Protein AF-A0A5E4GL09-F1 (afdb_monomer_lite)

Structure (mmCIF, N/CA/C/O backbone):
data_AF-A0A5E4GL09-F1
#
_entry.id   AF-A0A5E4GL09-F1
#
loop_
_atom_site.group_PDB
_atom_site.id
_atom_site.type_symbol
_atom_site.label_atom_id
_atom_site.label_alt_id
_atom_site.label_comp_id
_atom_site.label_asym_id
_atom_site.label_entity_id
_atom_site.label_seq_id
_atom_site.pdbx_PDB_ins_code
_atom_site.Cartn_x
_atom_site.Cartn_y
_atom_site.Cartn_z
_atom_site.occupancy
_atom_site.B_iso_or_equiv
_atom_site.auth_seq_id
_atom_site.auth_comp_id
_atom_site.auth_asym_id
_atom_site.auth_atom_id
_atom_site.pdbx_PDB_model_num
ATOM 1 N N . PHE A 1 1 ? 6.642 12.916 -4.177 1.00 55.62 1 PHE A N 1
ATOM 2 C CA . PHE A 1 1 ? 6.983 14.268 -4.667 1.00 55.62 1 PHE A CA 1
ATOM 3 C C . PHE A 1 1 ? 7.868 14.143 -5.897 1.00 55.62 1 PHE A C 1
ATOM 5 O O . PHE A 1 1 ? 8.705 13.250 -5.917 1.00 55.62 1 PHE A O 1
ATOM 12 N N . ILE A 1 2 ? 7.662 14.993 -6.906 1.00 79.38 2 ILE A N 1
ATOM 13 C CA . ILE A 1 2 ? 8.511 15.079 -8.106 1.00 79.38 2 ILE A CA 1
ATOM 14 C C . ILE A 1 2 ? 9.534 16.189 -7.857 1.00 79.38 2 ILE A C 1
ATOM 16 O O . ILE A 1 2 ? 9.158 17.260 -7.384 1.00 79.38 2 ILE A O 1
ATOM 20 N N . ARG A 1 3 ? 10.810 15.928 -8.143 1.00 87.50 3 ARG A N 1
ATOM 21 C CA . ARG A 1 3 ? 11.902 16.899 -8.000 1.00 87.50 3 ARG A CA 1
ATOM 22 C C . ARG A 1 3 ? 12.808 16.856 -9.233 1.00 87.50 3 ARG A C 1
ATOM 24 O O . ARG A 1 3 ? 12.928 15.781 -9.824 1.00 87.50 3 ARG A O 1
ATOM 31 N N . PRO A 1 4 ? 13.441 17.975 -9.620 1.00 85.25 4 PRO A N 1
ATOM 32 C CA . PRO A 1 4 ? 14.440 17.966 -10.681 1.00 85.25 4 PRO A CA 1
ATOM 33 C C . PRO A 1 4 ? 15.629 17.086 -10.274 1.00 85.25 4 PRO A C 1
ATOM 35 O O . PRO A 1 4 ? 16.107 17.163 -9.141 1.00 85.25 4 PRO A O 1
ATOM 38 N N . ALA A 1 5 ? 16.085 16.241 -11.196 1.00 83.00 5 ALA A N 1
ATOM 39 C CA . ALA A 1 5 ? 17.311 15.465 -11.064 1.00 83.00 5 ALA A 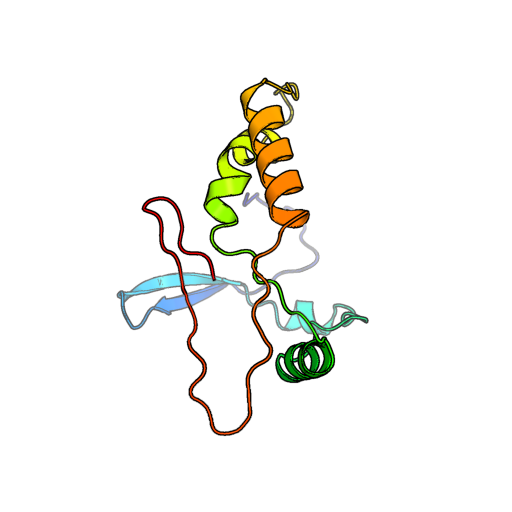CA 1
ATOM 40 C C . ALA A 1 5 ? 18.361 16.062 -12.007 1.00 83.00 5 ALA A C 1
ATOM 42 O O . ALA A 1 5 ? 18.070 16.308 -13.176 1.00 83.00 5 ALA A O 1
ATOM 43 N N . ILE A 1 6 ? 19.561 16.316 -11.491 1.00 83.00 6 ILE A N 1
ATOM 44 C CA . ILE A 1 6 ? 20.705 16.805 -12.265 1.00 83.00 6 ILE A CA 1
ATOM 45 C C . ILE A 1 6 ? 21.692 15.636 -12.322 1.00 83.00 6 ILE A C 1
ATOM 47 O O . ILE A 1 6 ? 22.006 15.085 -11.271 1.00 83.00 6 ILE A O 1
ATOM 51 N N . TYR A 1 7 ? 22.131 15.247 -13.524 1.00 81.00 7 TYR A N 1
ATOM 52 C CA . TYR A 1 7 ? 22.978 14.066 -13.778 1.00 81.00 7 TYR A CA 1
ATOM 53 C C . TYR A 1 7 ? 22.301 12.718 -13.460 1.00 81.00 7 TYR A C 1
ATOM 55 O O . TYR A 1 7 ? 22.747 11.970 -12.598 1.00 81.00 7 TYR A O 1
ATOM 63 N N . ALA A 1 8 ? 21.193 12.405 -14.138 1.00 81.00 8 ALA A N 1
ATOM 64 C CA . ALA A 1 8 ? 20.547 11.100 -13.993 1.00 81.00 8 ALA A CA 1
ATOM 65 C C . ALA A 1 8 ? 21.242 10.040 -14.865 1.00 81.00 8 ALA A C 1
ATOM 67 O O . ALA A 1 8 ? 21.247 10.163 -16.088 1.00 81.00 8 ALA A O 1
ATOM 68 N N . ASP A 1 9 ? 21.754 8.977 -14.242 1.00 83.88 9 ASP A N 1
ATOM 69 C CA . ASP A 1 9 ? 22.345 7.826 -14.947 1.00 83.88 9 ASP A CA 1
ATOM 70 C C . ASP A 1 9 ? 21.295 6.968 -15.673 1.00 83.88 9 ASP A C 1
ATOM 72 O O . ASP A 1 9 ? 21.614 6.199 -16.577 1.00 83.88 9 ASP A O 1
ATOM 76 N N . TRP A 1 10 ? 20.027 7.104 -15.278 1.00 85.06 10 TRP A N 1
ATOM 77 C CA . TRP A 1 10 ? 18.896 6.365 -15.827 1.00 85.06 10 TRP A CA 1
ATOM 78 C C . TRP A 1 10 ? 17.742 7.301 -16.173 1.00 85.06 10 TRP A C 1
ATOM 80 O O . TRP A 1 10 ? 17.360 8.169 -15.385 1.00 85.06 10 TRP A O 1
ATOM 90 N N . LEU A 1 11 ? 17.149 7.078 -17.346 1.00 88.31 11 LEU A N 1
ATOM 91 C CA . LEU A 1 11 ? 15.980 7.800 -17.840 1.00 88.31 11 LEU A CA 1
ATOM 92 C C . LEU A 1 11 ? 14.900 6.803 -18.263 1.00 88.31 11 LEU A C 1
ATOM 94 O O . LEU A 1 11 ? 15.189 5.766 -18.858 1.00 88.31 11 LEU A O 1
ATOM 98 N N . ALA A 1 12 ? 13.649 7.138 -17.965 1.00 88.75 12 ALA A N 1
ATOM 99 C CA . ALA A 1 12 ? 12.480 6.373 -18.373 1.00 88.75 12 ALA A CA 1
ATOM 100 C C . ALA A 1 12 ? 11.562 7.254 -19.222 1.00 88.75 12 ALA A C 1
ATOM 102 O O . ALA A 1 12 ? 11.404 8.449 -18.953 1.00 88.75 12 ALA A O 1
ATOM 103 N N . ASN A 1 13 ? 10.946 6.663 -20.245 1.00 91.50 13 ASN A N 1
ATOM 104 C CA . ASN A 1 13 ? 10.070 7.403 -21.144 1.00 91.50 13 ASN A CA 1
ATOM 105 C C . ASN A 1 13 ? 8.766 7.786 -20.443 1.00 91.50 13 ASN A C 1
ATOM 107 O O . ASN A 1 13 ? 8.172 6.991 -19.712 1.00 91.50 13 ASN A O 1
ATOM 111 N N . ILE A 1 14 ? 8.290 8.999 -20.716 1.00 91.88 14 ILE A N 1
ATOM 112 C CA . ILE A 1 14 ? 6.976 9.458 -20.276 1.00 91.88 14 ILE A CA 1
ATOM 113 C C . ILE A 1 14 ? 5.955 9.099 -21.358 1.00 91.88 14 ILE A C 1
ATOM 115 O O . ILE A 1 14 ? 6.076 9.518 -22.506 1.00 91.88 14 ILE A O 1
ATOM 119 N N . VAL A 1 15 ? 4.933 8.337 -20.979 1.00 93.94 15 VAL A N 1
ATOM 120 C CA . VAL A 1 15 ? 3.886 7.831 -21.868 1.00 93.94 15 VAL A CA 1
ATOM 121 C C . VAL A 1 15 ? 2.540 8.444 -21.473 1.00 93.94 15 VAL A C 1
ATOM 123 O O . VAL A 1 15 ? 1.999 8.117 -20.412 1.00 93.94 15 VAL A O 1
ATOM 126 N N . PRO A 1 16 ? 1.958 9.328 -22.298 1.00 92.19 16 PRO A N 1
ATOM 127 C CA . PRO A 1 16 ? 0.605 9.813 -22.078 1.00 92.19 16 PRO A CA 1
ATOM 128 C C . PRO A 1 16 ? -0.409 8.716 -22.432 1.00 92.19 16 PRO A C 1
ATOM 130 O O . PRO A 1 16 ? -0.467 8.229 -23.558 1.00 92.19 16 PRO A O 1
ATOM 133 N N . VAL A 1 17 ? -1.240 8.337 -21.464 1.00 94.44 17 VAL A N 1
ATOM 134 C CA . VAL A 1 17 ? -2.278 7.312 -21.607 1.00 94.44 17 VAL A CA 1
ATOM 135 C C . VAL A 1 17 ? -3.655 7.959 -21.524 1.00 94.44 17 VAL A C 1
ATOM 137 O O . VAL A 1 17 ? -4.046 8.511 -20.495 1.00 94.44 17 VAL A O 1
ATOM 140 N N . LEU A 1 18 ? -4.426 7.857 -22.602 1.00 94.12 18 LEU A N 1
ATOM 141 C CA . LEU A 1 18 ? -5.800 8.351 -22.653 1.00 94.12 18 LEU A CA 1
ATOM 142 C C . LEU A 1 18 ? -6.752 7.391 -21.935 1.00 94.12 18 LEU A C 1
ATOM 144 O O . LEU A 1 18 ? -6.897 6.222 -22.304 1.00 94.12 18 LEU A O 1
ATOM 148 N N . LYS A 1 19 ? -7.475 7.894 -20.932 1.00 90.69 19 LYS A N 1
ATOM 149 C CA . LYS A 1 19 ? -8.595 7.156 -20.352 1.00 90.69 19 LYS A CA 1
ATOM 150 C C . LYS A 1 19 ? -9.775 7.160 -21.310 1.00 90.69 19 LYS A C 1
ATOM 152 O O . LYS A 1 19 ? -10.496 8.149 -21.403 1.00 90.69 19 LYS A O 1
ATOM 157 N N . ARG A 1 20 ? -10.062 6.003 -21.906 1.00 87.62 20 ARG A N 1
ATOM 158 C CA . ARG A 1 20 ? -11.207 5.819 -22.817 1.00 87.62 20 ARG A CA 1
ATOM 159 C C . ARG A 1 20 ? -12.549 6.292 -22.241 1.00 87.62 20 ARG A C 1
ATOM 161 O O . ARG A 1 20 ? -13.353 6.839 -22.976 1.00 87.62 20 ARG A O 1
ATOM 168 N N . LYS A 1 21 ? -12.787 6.101 -20.936 1.00 86.75 21 LYS A N 1
ATOM 169 C CA . LYS A 1 21 ? -14.072 6.442 -20.294 1.00 86.75 21 LYS A CA 1
ATOM 170 C C . LYS A 1 21 ? -14.243 7.927 -19.967 1.00 86.75 21 LYS A C 1
ATOM 172 O O . LYS A 1 21 ? -15.367 8.401 -19.940 1.00 86.75 21 LYS A O 1
ATOM 177 N N . THR A 1 22 ? -13.160 8.639 -19.654 1.00 89.38 22 THR A N 1
ATOM 178 C CA . THR A 1 22 ? -13.240 10.016 -19.130 1.00 89.38 22 THR A CA 1
ATOM 179 C C . THR A 1 22 ? -12.553 11.042 -20.026 1.00 89.38 22 THR A C 1
ATOM 181 O O . THR A 1 22 ? -12.513 12.209 -19.664 1.00 89.38 22 THR A O 1
ATOM 184 N N . GLY A 1 23 ? -11.908 10.624 -21.120 1.00 89.25 23 GLY A N 1
ATOM 185 C CA . GLY A 1 23 ? -11.110 11.485 -22.006 1.00 89.25 23 GLY A CA 1
ATOM 186 C C . GLY A 1 23 ? -9.817 12.038 -21.388 1.00 89.25 23 GLY A C 1
ATOM 187 O O . GLY A 1 23 ? -8.946 12.516 -22.105 1.00 89.25 23 GLY A O 1
ATOM 188 N N . ALA A 1 24 ? -9.658 11.949 -20.067 1.00 91.06 24 ALA A N 1
ATOM 189 C CA . ALA A 1 24 ? -8.508 12.479 -19.346 1.00 91.06 24 ALA A CA 1
ATOM 190 C C . ALA A 1 24 ? -7.203 11.742 -19.693 1.00 91.06 24 ALA A C 1
ATOM 192 O O . ALA A 1 24 ? -7.162 10.507 -19.735 1.00 91.06 24 ALA A O 1
ATOM 193 N N . VAL A 1 25 ? -6.120 12.504 -19.851 1.00 93.31 25 VAL A N 1
ATOM 194 C CA . VAL A 1 25 ? -4.761 11.973 -20.008 1.00 93.31 25 VAL A CA 1
ATOM 195 C C . VAL A 1 25 ? -4.184 11.642 -18.633 1.00 93.31 25 VAL A C 1
ATOM 197 O O . VAL A 1 25 ? -4.175 12.473 -17.727 1.00 93.31 25 VAL A O 1
ATOM 200 N N . ARG A 1 26 ? -3.689 10.415 -18.471 1.00 92.19 26 ARG A N 1
ATOM 201 C CA . ARG A 1 26 ? -2.814 10.017 -17.367 1.00 92.19 26 ARG A CA 1
ATOM 202 C C . ARG A 1 26 ? -1.387 9.969 -17.875 1.00 92.19 26 ARG A C 1
ATOM 204 O O . ARG A 1 26 ? -1.116 9.329 -18.882 1.00 92.19 26 ARG A O 1
ATOM 211 N N . ILE A 1 27 ? -0.482 10.614 -17.159 1.00 91.81 27 ILE A N 1
ATOM 212 C CA . ILE A 1 27 ? 0.944 10.488 -17.429 1.00 91.81 27 ILE A CA 1
ATOM 213 C C . ILE A 1 27 ? 1.439 9.208 -16.755 1.00 91.81 27 ILE A C 1
ATOM 215 O O . ILE A 1 27 ? 1.316 9.0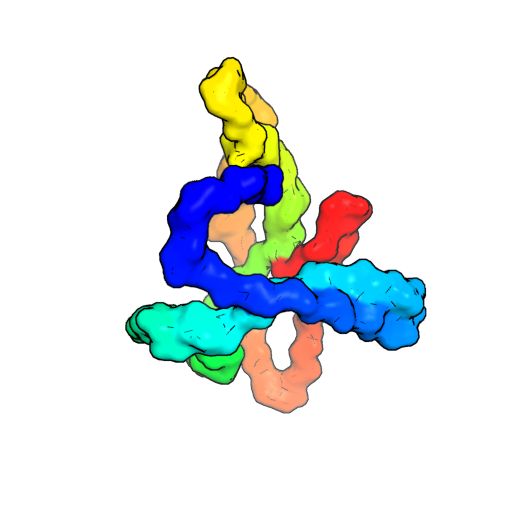59 -15.540 1.00 91.81 27 ILE A O 1
ATOM 219 N N . CYS A 1 28 ? 1.954 8.278 -17.550 1.00 91.00 28 CYS A N 1
ATOM 220 C CA . CYS A 1 28 ? 2.575 7.043 -17.090 1.00 91.00 28 CYS A CA 1
ATOM 221 C C . CYS A 1 28 ? 4.075 7.089 -17.387 1.00 91.00 28 CYS A C 1
ATOM 223 O O . CYS A 1 28 ? 4.503 7.751 -18.327 1.00 91.00 28 CYS A O 1
ATOM 225 N N . VAL A 1 29 ? 4.874 6.392 -16.588 1.00 91.50 29 VAL A N 1
ATOM 226 C CA . VAL A 1 29 ? 6.312 6.235 -16.830 1.00 91.50 29 VAL A CA 1
ATOM 227 C C . VAL A 1 29 ? 6.555 4.803 -17.293 1.00 91.50 29 VAL A C 1
ATOM 229 O O . VAL A 1 29 ? 6.015 3.863 -16.710 1.00 91.50 29 VAL A O 1
ATOM 232 N N . ASP A 1 30 ? 7.318 4.642 -18.368 1.00 91.81 30 ASP A N 1
ATOM 233 C CA . ASP A 1 30 ? 7.654 3.343 -18.940 1.00 91.81 30 ASP A CA 1
ATOM 234 C C . ASP A 1 30 ? 8.862 2.732 -18.228 1.00 91.81 30 ASP A C 1
ATOM 236 O O . ASP A 1 30 ? 10.013 3.074 -18.502 1.00 91.81 30 ASP A O 1
ATOM 240 N N . TYR A 1 31 ? 8.581 1.814 -17.307 1.00 89.75 31 TYR A N 1
ATOM 241 C CA . TYR A 1 31 ? 9.592 1.128 -16.509 1.00 89.75 31 TYR A CA 1
ATOM 242 C C . TYR A 1 31 ? 10.078 -0.191 -17.120 1.00 89.75 31 TYR A C 1
ATOM 244 O O . TYR A 1 31 ? 10.736 -0.945 -16.419 1.00 89.75 31 TYR A O 1
ATOM 252 N N . ARG A 1 32 ? 9.795 -0.512 -18.392 1.00 90.31 32 ARG A N 1
ATOM 253 C CA . ARG A 1 32 ? 10.187 -1.815 -18.978 1.00 90.31 32 ARG A CA 1
ATOM 254 C C . ARG A 1 32 ? 11.681 -2.116 -18.827 1.00 90.31 32 ARG A C 1
ATOM 256 O O . ARG A 1 32 ? 12.027 -3.127 -18.226 1.00 90.31 32 ARG A O 1
ATOM 263 N N . ASN A 1 33 ? 12.542 -1.187 -19.244 1.00 90.19 33 ASN A N 1
ATOM 264 C CA . ASN A 1 33 ? 13.996 -1.340 -19.114 1.00 90.19 33 ASN A CA 1
ATOM 265 C C . ASN A 1 33 ? 14.442 -1.432 -17.643 1.00 90.19 33 ASN A C 1
ATOM 267 O O . ASN A 1 33 ? 15.362 -2.175 -17.317 1.00 90.19 33 ASN A O 1
ATOM 271 N N . LEU A 1 34 ? 13.777 -0.696 -16.741 1.00 87.12 34 LEU A N 1
ATOM 272 C CA . LEU A 1 34 ? 14.070 -0.747 -15.306 1.00 87.12 34 LEU A CA 1
ATOM 273 C C . LEU A 1 34 ? 13.676 -2.101 -14.704 1.00 87.12 34 LEU A C 1
ATOM 275 O O . LEU A 1 34 ? 14.420 -2.663 -13.907 1.00 87.12 34 LEU A O 1
ATOM 279 N N . ASN A 1 35 ? 12.518 -2.627 -15.091 1.00 87.44 35 ASN A N 1
ATOM 280 C CA . ASN A 1 35 ? 11.998 -3.901 -14.614 1.00 87.44 35 ASN A CA 1
ATOM 281 C C . ASN A 1 35 ? 12.852 -5.077 -15.105 1.00 87.44 35 ASN A C 1
ATOM 283 O O . ASN A 1 35 ? 12.983 -6.058 -14.385 1.00 87.44 35 ASN A O 1
ATOM 287 N N . GLU A 1 36 ? 13.442 -4.981 -16.301 1.00 88.06 36 GLU A N 1
ATOM 288 C CA . GLU A 1 36 ? 14.395 -5.972 -16.825 1.00 88.06 36 GLU A CA 1
ATOM 289 C C . GLU A 1 36 ? 15.738 -5.949 -16.085 1.00 88.06 36 GLU A C 1
ATOM 291 O O . GLU A 1 36 ? 16.318 -7.004 -15.838 1.00 88.06 36 GLU A O 1
ATOM 296 N N . ALA A 1 37 ? 16.223 -4.761 -15.712 1.00 88.62 37 ALA A N 1
ATOM 297 C CA . ALA A 1 37 ? 17.471 -4.596 -14.966 1.00 88.62 37 ALA A CA 1
ATOM 298 C C . ALA A 1 37 ? 17.329 -4.893 -13.461 1.00 88.62 37 ALA A C 1
ATOM 300 O O . ALA A 1 37 ? 18.329 -5.103 -12.773 1.00 88.62 37 ALA A O 1
ATOM 301 N N . SER A 1 38 ? 16.101 -4.885 -12.938 1.00 87.12 38 SER A N 1
ATOM 302 C CA . SER A 1 38 ? 15.825 -5.123 -11.522 1.00 87.12 38 SER A CA 1
ATOM 303 C C . SER A 1 38 ? 15.761 -6.625 -11.222 1.00 87.12 38 SER A C 1
ATOM 305 O O . SER A 1 38 ? 15.156 -7.377 -11.992 1.00 87.12 38 SER A O 1
ATOM 307 N N . PRO A 1 39 ? 16.335 -7.094 -10.099 1.00 85.94 39 PRO A N 1
ATOM 308 C CA . PRO A 1 39 ? 16.173 -8.480 -9.681 1.00 85.94 39 PRO A CA 1
ATOM 309 C C . PRO A 1 39 ? 14.688 -8.781 -9.447 1.00 85.94 39 PRO A C 1
ATOM 311 O O . PRO A 1 39 ? 13.952 -7.959 -8.897 1.00 85.94 39 PRO A O 1
ATOM 314 N N . LYS A 1 40 ? 14.242 -9.963 -9.882 1.00 80.62 40 LYS A N 1
ATOM 315 C CA . LYS A 1 40 ? 12.871 -10.414 -9.628 1.00 80.62 40 LYS A CA 1
ATOM 316 C C . LYS A 1 40 ? 12.701 -10.711 -8.142 1.00 80.62 40 LYS A C 1
ATOM 318 O O . LYS A 1 40 ? 13.615 -11.237 -7.515 1.00 80.62 40 LYS A O 1
ATOM 323 N N . ASP A 1 41 ? 11.525 -10.385 -7.617 1.00 78.50 41 ASP A N 1
ATOM 324 C CA . ASP A 1 41 ? 11.164 -10.702 -6.239 1.00 78.50 41 ASP A CA 1
ATOM 325 C C . ASP A 1 41 ? 11.191 -12.222 -6.019 1.00 78.50 41 ASP A C 1
ATOM 327 O O . ASP A 1 41 ? 10.650 -12.988 -6.821 1.00 78.50 41 ASP A O 1
ATOM 331 N N . GLU A 1 42 ? 11.843 -12.642 -4.939 1.00 71.62 42 GLU A N 1
ATOM 332 C CA . GLU A 1 42 ? 11.934 -14.037 -4.505 1.00 71.62 42 GLU A CA 1
ATOM 333 C C . GLU A 1 42 ? 10.595 -14.529 -3.929 1.00 71.62 42 GLU A C 1
ATOM 335 O O . GLU A 1 42 ? 10.308 -15.726 -3.949 1.00 71.62 42 GLU A O 1
ATOM 340 N N . TYR A 1 43 ? 9.730 -13.599 -3.504 1.00 69.25 43 TYR A N 1
ATOM 341 C CA . TYR A 1 43 ? 8.407 -13.873 -2.951 1.00 69.25 43 TYR A CA 1
ATOM 342 C C . TYR A 1 43 ? 7.320 -13.218 -3.810 1.00 69.25 43 TYR A C 1
ATOM 344 O O . TYR A 1 43 ? 6.720 -12.218 -3.408 1.00 69.25 43 TYR A O 1
ATOM 352 N N . PRO A 1 44 ? 7.035 -13.762 -5.008 1.00 71.50 44 PRO A N 1
ATOM 353 C CA . PRO A 1 44 ? 5.968 -13.234 -5.844 1.00 71.50 44 PRO A CA 1
ATOM 354 C C . PRO A 1 44 ? 4.649 -13.249 -5.069 1.00 71.50 44 PRO A C 1
ATOM 356 O O . PRO A 1 44 ? 4.375 -14.190 -4.320 1.00 71.50 44 PRO A O 1
ATOM 359 N N . MET A 1 45 ? 3.818 -12.216 -5.264 1.00 72.31 45 MET A N 1
ATOM 360 C CA . MET A 1 45 ? 2.482 -12.191 -4.667 1.00 72.31 45 MET A CA 1
ATOM 361 C C . MET A 1 45 ? 1.783 -13.528 -4.944 1.00 72.31 45 MET A C 1
ATOM 363 O O . MET A 1 45 ? 1.729 -13.943 -6.108 1.00 72.31 45 MET A O 1
ATOM 367 N N . PRO A 1 46 ? 1.275 -14.214 -3.906 1.00 68.75 46 PRO A N 1
ATOM 368 C CA . PRO A 1 46 ? 0.691 -15.528 -4.080 1.00 68.75 46 PRO A CA 1
ATOM 369 C C . PRO A 1 46 ? -0.468 -15.424 -5.067 1.00 68.75 46 PRO A C 1
ATOM 371 O O . PRO A 1 46 ? -1.329 -14.546 -4.959 1.00 68.75 46 PRO A O 1
ATOM 374 N N . MET A 1 47 ? -0.456 -16.316 -6.056 1.00 71.06 47 MET A N 1
ATOM 375 C CA . MET A 1 47 ? -1.537 -16.447 -7.028 1.00 71.06 47 MET A CA 1
ATOM 376 C C . MET A 1 47 ? -2.856 -16.583 -6.263 1.00 71.06 47 MET A C 1
ATOM 378 O O . MET A 1 47 ? -2.901 -17.277 -5.245 1.00 71.06 47 MET A O 1
ATOM 382 N N . ALA A 1 48 ? -3.922 -15.931 -6.735 1.00 67.44 48 ALA A N 1
ATOM 383 C CA . ALA A 1 48 ? -5.217 -15.942 -6.049 1.00 67.44 48 ALA A CA 1
ATOM 384 C C . ALA A 1 48 ? -5.683 -17.373 -5.717 1.00 67.44 48 ALA A C 1
ATOM 386 O O . ALA A 1 48 ? -6.190 -17.609 -4.626 1.00 67.44 48 ALA A O 1
ATOM 387 N N . ASP A 1 49 ? -5.406 -18.335 -6.598 1.00 63.97 49 ASP A N 1
ATOM 388 C CA . ASP A 1 49 ? -5.699 -19.755 -6.384 1.00 63.97 49 ASP A CA 1
ATOM 389 C C . ASP A 1 49 ? -4.923 -20.353 -5.202 1.00 63.97 49 ASP A C 1
ATOM 391 O O . ASP A 1 49 ? -5.481 -21.102 -4.413 1.00 63.97 49 ASP A O 1
ATOM 395 N N . MET A 1 50 ? -3.666 -19.953 -5.000 1.00 66.31 50 MET A N 1
ATOM 396 C CA . MET A 1 50 ? -2.833 -20.402 -3.880 1.00 66.31 50 MET A CA 1
ATOM 397 C C . MET A 1 50 ? -3.330 -19.839 -2.539 1.00 66.31 50 MET A C 1
ATOM 399 O O . MET A 1 50 ? -3.286 -20.524 -1.518 1.00 66.31 50 MET A O 1
ATOM 403 N N . LEU A 1 51 ? -3.853 -18.605 -2.542 1.00 67.12 51 LEU A N 1
ATOM 404 C CA . LEU A 1 51 ? -4.547 -18.028 -1.386 1.00 67.12 51 LEU A CA 1
ATOM 405 C C . LEU A 1 51 ? -5.864 -18.762 -1.098 1.00 67.12 51 LEU A C 1
ATOM 407 O O . LEU A 1 51 ? -6.176 -19.021 0.063 1.00 67.12 51 LEU A O 1
ATOM 411 N N . ILE A 1 52 ? -6.623 -19.113 -2.141 1.00 65.25 52 ILE A N 1
ATOM 412 C CA . ILE A 1 52 ? -7.879 -19.866 -2.025 1.00 65.25 52 ILE A CA 1
ATOM 413 C C . ILE A 1 52 ? -7.614 -21.279 -1.493 1.00 65.25 52 ILE A C 1
ATOM 415 O O . ILE A 1 52 ? -8.305 -21.708 -0.573 1.00 65.25 52 ILE A O 1
ATOM 419 N N . ASP A 1 53 ? -6.601 -21.977 -2.002 1.00 70.31 53 ASP A N 1
ATOM 420 C CA . ASP A 1 53 ? -6.226 -23.324 -1.559 1.00 70.31 53 ASP A CA 1
ATOM 421 C C . ASP A 1 53 ? -5.671 -23.316 -0.128 1.00 70.31 53 ASP A C 1
ATOM 423 O O . ASP A 1 53 ? -6.046 -24.155 0.694 1.00 70.31 53 ASP A O 1
ATOM 427 N N . GLY A 1 54 ? -4.857 -22.314 0.220 1.00 67.94 54 GLY A N 1
ATOM 428 C CA . GLY A 1 54 ? -4.403 -22.094 1.595 1.00 67.94 54 GLY A CA 1
ATOM 429 C C . GLY A 1 54 ? -5.556 -21.797 2.562 1.00 67.94 54 GLY A C 1
ATOM 430 O O . GLY A 1 54 ? -5.516 -22.208 3.720 1.00 67.94 54 GLY A O 1
ATOM 431 N N . ALA A 1 55 ? -6.614 -21.135 2.086 1.00 63.34 55 ALA A N 1
ATOM 432 C CA . ALA A 1 55 ? -7.844 -20.896 2.835 1.00 63.34 55 ALA A CA 1
ATOM 433 C C . ALA A 1 55 ? -8.770 -22.127 2.892 1.00 63.34 55 ALA A C 1
ATOM 435 O O . ALA A 1 55 ? -9.507 -22.287 3.865 1.0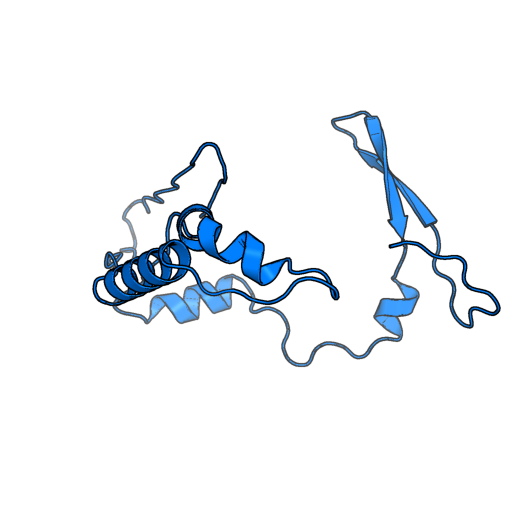0 63.34 55 ALA A O 1
ATOM 436 N N . ALA A 1 56 ? -8.733 -23.007 1.887 1.00 63.84 56 ALA A N 1
ATOM 437 C CA . ALA A 1 56 ? -9.655 -24.132 1.730 1.00 63.84 56 ALA A CA 1
ATOM 438 C C . ALA A 1 56 ? -9.515 -25.209 2.819 1.00 63.84 56 ALA A C 1
ATOM 440 O O . ALA A 1 56 ? -10.478 -25.926 3.100 1.00 63.84 56 ALA A O 1
ATOM 441 N N . HIS A 1 57 ? -8.342 -25.315 3.450 1.00 59.84 57 HIS A N 1
ATOM 442 C CA . HIS A 1 57 ? -8.074 -26.268 4.533 1.00 59.84 57 HIS A CA 1
ATOM 443 C C . HIS A 1 57 ? -8.261 -25.689 5.943 1.00 59.84 57 HIS A C 1
ATOM 445 O O . HIS A 1 57 ? -8.123 -26.418 6.927 1.00 59.84 57 HIS A O 1
ATOM 451 N N . ASN A 1 58 ? -8.622 -24.409 6.064 1.00 56.81 58 ASN A N 1
ATOM 452 C CA . ASN A 1 58 ? -8.899 -23.793 7.356 1.00 56.81 58 ASN A CA 1
ATOM 453 C C . ASN A 1 58 ? -10.368 -24.015 7.736 1.00 56.81 58 ASN A C 1
ATOM 455 O O . ASN A 1 58 ? -11.287 -23.635 7.012 1.00 56.81 58 ASN A O 1
ATOM 459 N N . GLN A 1 59 ? -10.600 -24.620 8.904 1.00 51.62 59 GLN A N 1
ATOM 460 C CA . GLN A 1 59 ? -11.953 -24.859 9.429 1.00 51.62 59 GLN A CA 1
ATOM 461 C C . GLN A 1 59 ? -12.705 -23.562 9.759 1.00 51.62 59 GLN A C 1
ATOM 463 O O . GLN A 1 59 ? -13.935 -23.567 9.825 1.00 51.62 59 GLN A O 1
ATOM 468 N N . MET A 1 60 ? -11.973 -22.461 9.944 1.00 50.94 60 MET A N 1
ATOM 469 C CA . MET A 1 60 ? -12.518 -21.129 10.159 1.00 50.94 60 MET A CA 1
ATOM 470 C C . MET A 1 60 ? -11.787 -20.122 9.278 1.00 50.94 60 MET A C 1
ATOM 472 O O . MET A 1 60 ? -10.558 -20.068 9.273 1.00 50.94 60 MET A O 1
ATOM 476 N N . LEU A 1 61 ? -12.554 -19.304 8.565 1.00 54.03 61 LEU A N 1
ATOM 477 C CA . LEU A 1 61 ? -12.066 -18.114 7.882 1.00 54.03 61 LEU A CA 1
ATOM 478 C C . LEU A 1 61 ? -12.737 -16.912 8.546 1.00 54.03 61 LEU A C 1
ATOM 480 O O . LEU A 1 61 ? -13.946 -16.914 8.763 1.00 54.03 61 LEU A O 1
ATOM 484 N N . SER A 1 62 ? -11.968 -15.888 8.893 1.00 53.69 62 SER A N 1
ATOM 485 C CA . SER A 1 62 ? -12.504 -14.624 9.398 1.00 53.69 62 SER A CA 1
ATOM 486 C C . SER A 1 62 ? -12.058 -13.511 8.466 1.00 53.69 62 SER A C 1
ATOM 488 O O . SER A 1 62 ? -10.869 -13.198 8.395 1.00 53.69 62 SER A O 1
ATOM 490 N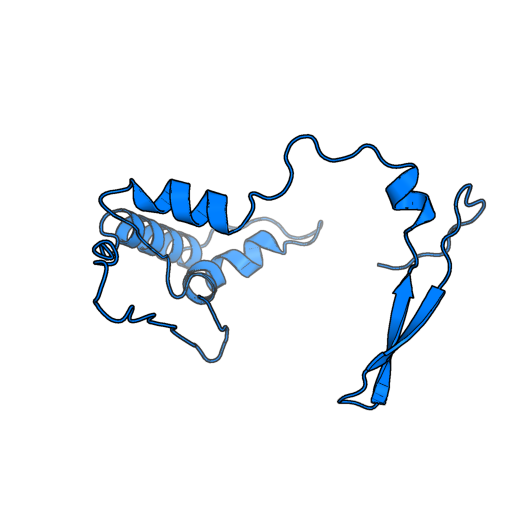 N . PHE A 1 63 ? -13.005 -12.933 7.734 1.00 53.34 63 PHE A N 1
ATOM 491 C CA . PHE A 1 63 ? -12.768 -11.724 6.953 1.00 53.34 63 PHE A CA 1
ATOM 492 C C . PHE A 1 63 ? -12.997 -10.520 7.867 1.00 53.34 63 PHE A C 1
ATOM 494 O O . PHE A 1 63 ? -14.030 -10.438 8.535 1.00 53.34 63 PHE A O 1
ATOM 501 N N . MET A 1 64 ? -12.032 -9.604 7.931 1.00 55.28 64 MET A N 1
ATOM 502 C CA . MET A 1 64 ? -12.186 -8.367 8.695 1.00 55.28 64 MET A CA 1
ATOM 503 C C . MET A 1 64 ? -12.984 -7.347 7.879 1.00 55.28 64 MET A C 1
ATOM 505 O O . MET A 1 64 ? -12.406 -6.438 7.286 1.00 55.28 64 MET A O 1
ATOM 509 N N . ASP A 1 65 ? -14.308 -7.486 7.865 1.00 53.66 65 ASP A N 1
ATOM 510 C CA . ASP A 1 65 ? -15.185 -6.486 7.248 1.00 53.66 65 ASP A CA 1
ATOM 511 C C . ASP A 1 65 ? -15.038 -5.125 7.973 1.00 53.66 65 ASP A C 1
ATOM 513 O O . ASP A 1 65 ? -14.884 -5.046 9.206 1.00 53.66 65 ASP A O 1
ATOM 517 N N . GLY A 1 66 ? -15.043 -4.040 7.192 1.00 55.25 66 GLY A N 1
ATOM 518 C CA . GLY A 1 66 ? -15.045 -2.660 7.685 1.00 55.25 66 GLY A CA 1
ATOM 519 C C . GLY A 1 66 ? -13.723 -2.153 8.276 1.00 55.25 66 GLY A C 1
ATOM 520 O O . GLY A 1 66 ? -13.732 -1.184 9.040 1.00 55.25 66 GLY A O 1
ATOM 521 N N . ASN A 1 67 ? -12.578 -2.765 7.943 1.00 57.22 67 ASN A N 1
ATOM 522 C CA . ASN A 1 67 ? -11.286 -2.413 8.551 1.00 57.22 67 ASN A CA 1
ATOM 523 C C . ASN A 1 67 ? -10.930 -0.923 8.386 1.00 57.22 67 ASN A C 1
ATOM 525 O O . ASN A 1 67 ? -10.402 -0.300 9.301 1.00 57.22 67 ASN A O 1
ATOM 529 N N . ALA A 1 68 ? -11.301 -0.321 7.253 1.00 58.09 68 ALA A N 1
ATOM 530 C CA . ALA A 1 68 ? -11.066 1.092 6.975 1.00 58.09 68 ALA A CA 1
ATOM 531 C C . ALA A 1 68 ? -11.766 2.048 7.963 1.00 58.09 68 ALA A C 1
ATOM 533 O O . ALA A 1 68 ? -11.227 3.117 8.229 1.00 58.09 68 ALA A O 1
ATOM 534 N N . GLY A 1 69 ? -12.915 1.665 8.536 1.00 63.56 69 GLY A N 1
ATOM 535 C CA . GLY A 1 69 ? -13.591 2.429 9.590 1.00 63.56 69 GLY A CA 1
ATOM 536 C C . GLY A 1 69 ? -12.914 2.263 10.951 1.00 63.56 69 GLY A C 1
ATOM 537 O O . GLY A 1 69 ? -12.631 3.249 11.625 1.00 63.56 69 GLY A O 1
ATOM 538 N N . LYS A 1 70 ? -12.572 1.020 11.314 1.00 65.69 70 LYS A N 1
ATOM 539 C CA . LYS A 1 70 ? -11.920 0.680 12.594 1.00 65.69 70 LYS A CA 1
ATOM 540 C C . LYS A 1 70 ? -10.529 1.302 12.738 1.00 65.69 70 LYS A C 1
ATOM 542 O O . LYS A 1 70 ? -10.103 1.611 13.845 1.00 65.69 70 LYS A O 1
ATOM 547 N N . ILE A 1 71 ? -9.827 1.518 11.622 1.00 69.50 71 ILE A N 1
ATOM 548 C CA . ILE A 1 71 ? -8.489 2.124 11.624 1.00 69.50 71 ILE A CA 1
ATOM 549 C C . ILE A 1 71 ? -8.482 3.653 11.486 1.00 69.50 71 ILE A C 1
ATOM 551 O O . ILE A 1 71 ? -7.402 4.244 11.545 1.00 69.50 71 ILE A O 1
ATOM 555 N N . GLN A 1 72 ? -9.642 4.307 11.311 1.00 72.94 72 GLN A N 1
ATOM 556 C CA . GLN A 1 72 ? -9.731 5.773 11.188 1.00 72.94 72 GLN A CA 1
ATOM 557 C C . GLN A 1 72 ? -8.990 6.511 12.311 1.00 72.94 72 GLN A C 1
ATOM 559 O O . GLN A 1 72 ? -8.199 7.402 11.987 1.00 72.94 72 GLN A O 1
ATOM 564 N N . PRO A 1 73 ? -9.143 6.128 13.596 1.00 80.38 73 PRO A N 1
ATOM 565 C CA . PRO A 1 73 ? -8.457 6.816 14.687 1.00 80.38 73 PRO A CA 1
ATOM 566 C C . PRO A 1 73 ? -6.930 6.736 14.566 1.00 80.38 73 PRO A C 1
ATOM 568 O O . PRO A 1 73 ? -6.239 7.679 14.922 1.00 80.38 73 PRO A O 1
ATOM 571 N N . PHE A 1 74 ? -6.381 5.666 13.978 1.00 78.81 74 PHE A N 1
ATOM 572 C CA . PHE A 1 74 ? -4.935 5.523 13.759 1.00 78.81 74 PHE A CA 1
ATOM 573 C C . PHE A 1 74 ? -4.416 6.265 12.522 1.00 78.81 74 PHE A C 1
ATOM 575 O O . PHE A 1 74 ? -3.207 6.426 12.370 1.00 78.81 74 PHE A O 1
ATOM 582 N N . SER A 1 75 ? -5.291 6.729 11.627 1.00 76.56 75 SER A N 1
ATOM 583 C CA . SER A 1 75 ? -4.896 7.372 10.365 1.00 76.56 75 SER A CA 1
ATOM 584 C C . SER A 1 75 ? -4.029 8.619 10.585 1.00 76.56 75 SER A C 1
ATOM 586 O O . SER A 1 75 ? -3.078 8.859 9.839 1.00 76.56 75 SER A O 1
ATOM 588 N N . SER A 1 76 ? -4.315 9.383 11.643 1.00 72.25 76 SER A N 1
ATOM 589 C CA . SER A 1 76 ? -3.533 10.546 12.084 1.00 72.25 76 SER A CA 1
ATOM 590 C C . SER A 1 76 ? -2.138 10.146 12.583 1.00 72.25 76 SER A C 1
ATOM 592 O O . SER A 1 76 ? -1.152 10.756 12.174 1.00 72.25 76 SER A O 1
ATOM 594 N N . LEU A 1 77 ? -2.038 9.082 13.387 1.00 76.19 77 LEU A N 1
ATOM 595 C CA . LEU A 1 77 ? -0.772 8.536 13.892 1.00 76.19 77 LEU A CA 1
ATOM 596 C C . LEU A 1 77 ? 0.108 7.957 12.777 1.00 76.19 77 LEU A C 1
ATOM 598 O O . LEU A 1 77 ? 1.328 8.098 12.806 1.00 76.19 77 LEU A O 1
ATOM 602 N N . LEU A 1 78 ? -0.502 7.336 11.769 1.00 72.25 78 LEU A N 1
ATOM 603 C CA . LEU A 1 78 ? 0.205 6.749 10.627 1.00 72.25 78 LEU A CA 1
ATOM 604 C C . LEU A 1 78 ? 0.652 7.797 9.593 1.00 72.25 78 LEU A C 1
ATOM 606 O O . LEU A 1 78 ? 1.452 7.489 8.710 1.00 72.25 78 LEU A O 1
ATOM 610 N N . ARG A 1 79 ? 0.137 9.031 9.677 1.00 71.75 79 ARG A N 1
ATOM 611 C CA . ARG A 1 79 ? 0.420 10.139 8.745 1.00 71.75 79 ARG A CA 1
ATOM 612 C C . ARG A 1 79 ? 1.156 11.311 9.397 1.00 71.75 79 ARG A C 1
ATOM 614 O O . ARG A 1 79 ? 1.134 12.420 8.856 1.00 71.75 79 ARG A O 1
ATOM 621 N N . LEU A 1 80 ? 1.818 11.077 10.529 1.00 73.44 80 LEU A N 1
ATOM 622 C CA . LEU A 1 80 ? 2.620 12.096 11.202 1.00 73.44 80 LEU A CA 1
ATOM 623 C C . LEU A 1 80 ? 3.710 12.630 10.258 1.00 73.44 80 LEU A C 1
ATOM 625 O O . LEU A 1 80 ? 4.442 11.876 9.615 1.00 73.44 80 LEU A O 1
ATOM 629 N N . LYS A 1 81 ? 3.811 13.959 10.167 1.00 70.25 81 LYS A N 1
ATOM 630 C CA . LYS A 1 81 ? 4.924 14.643 9.489 1.00 70.25 81 LYS A CA 1
ATOM 631 C C . LYS A 1 81 ? 6.123 14.718 10.441 1.00 70.25 81 LYS A C 1
ATOM 633 O O . LYS A 1 81 ? 5.931 14.665 11.648 1.00 70.25 81 LYS A O 1
ATOM 638 N N . GLN A 1 82 ? 7.338 14.902 9.914 1.00 62.84 82 GLN A N 1
ATOM 639 C CA . GLN A 1 82 ? 8.594 14.917 10.695 1.00 62.84 82 GLN A CA 1
ATOM 640 C C . GLN A 1 82 ? 8.610 15.886 11.896 1.00 62.84 82 GLN A C 1
ATOM 642 O O . GLN A 1 82 ? 9.371 15.668 12.830 1.00 62.84 82 GLN A O 1
ATOM 647 N N . GLU A 1 83 ? 7.764 16.921 11.896 1.00 72.06 83 GLU A N 1
ATOM 648 C CA . GLU A 1 83 ? 7.654 17.913 12.977 1.00 72.06 83 GLU A CA 1
ATOM 649 C C . GLU A 1 83 ? 6.528 17.621 13.989 1.00 72.06 83 GLU A C 1
ATOM 651 O O . GLU A 1 83 ? 6.395 18.328 14.988 1.00 72.06 83 GLU A O 1
ATOM 656 N N . GLN A 1 84 ? 5.692 16.604 13.756 1.00 70.25 84 GLN A N 1
ATOM 657 C CA . GLN A 1 84 ? 4.620 16.235 14.682 1.00 70.25 84 GLN A CA 1
ATOM 658 C C . GLN A 1 84 ? 5.076 15.163 15.667 1.00 70.25 84 GLN A C 1
ATOM 660 O O . GLN A 1 84 ? 5.675 14.153 15.304 1.00 70.25 84 GLN A O 1
ATOM 665 N N . THR A 1 85 ? 4.729 15.371 16.934 1.00 73.06 85 THR A N 1
ATOM 666 C CA . THR A 1 85 ? 4.961 14.399 17.999 1.00 73.06 85 THR A CA 1
ATOM 667 C C . THR A 1 85 ? 3.849 13.360 18.007 1.00 73.06 85 THR A C 1
ATOM 669 O O . THR A 1 85 ? 2.665 13.693 17.980 1.00 73.06 85 THR A O 1
ATOM 672 N N . PHE A 1 86 ? 4.238 12.088 18.056 1.00 81.31 86 PHE A N 1
ATOM 673 C CA . PHE A 1 86 ? 3.305 10.992 18.277 1.00 81.31 86 PHE A CA 1
ATOM 674 C C . PHE A 1 86 ? 2.644 11.160 19.650 1.00 81.31 86 PHE A C 1
ATOM 676 O O . PHE A 1 86 ? 3.335 11.201 20.670 1.00 81.31 86 PHE A O 1
ATOM 683 N N . LYS A 1 87 ? 1.312 11.265 19.678 1.00 80.00 87 LYS A N 1
ATOM 684 C CA . LYS A 1 87 ? 0.525 11.378 20.911 1.00 80.00 87 LYS A CA 1
ATOM 685 C C . LYS A 1 87 ? -0.575 10.331 20.928 1.00 80.00 87 LYS A C 1
ATOM 687 O O . LYS A 1 87 ? -1.498 10.372 20.122 1.00 80.00 87 LYS A O 1
ATOM 692 N N . TRP A 1 88 ? -0.467 9.400 21.868 1.00 83.88 88 TRP A N 1
ATOM 693 C CA . TRP A 1 88 ? -1.476 8.375 22.088 1.00 83.88 88 TRP A CA 1
ATOM 694 C C . TRP A 1 88 ? -2.591 8.911 22.987 1.00 83.88 88 TRP A C 1
ATOM 696 O O . TRP A 1 88 ? -2.420 9.066 24.192 1.00 83.88 88 TRP A O 1
ATOM 706 N N . GLU A 1 89 ? -3.720 9.234 22.374 1.00 87.50 89 GLU A N 1
ATOM 707 C CA . GLU A 1 89 ? -4.938 9.703 23.050 1.00 87.50 89 GLU A CA 1
ATOM 708 C C . GLU A 1 89 ? -5.944 8.569 23.311 1.00 87.50 89 GLU A C 1
ATOM 710 O O . GLU A 1 89 ? -5.863 7.499 22.705 1.00 87.50 89 GLU A O 1
ATOM 715 N N . GLU A 1 90 ? -6.936 8.828 24.164 1.00 87.38 90 GLU A N 1
ATOM 716 C CA . GLU A 1 90 ? -7.971 7.872 24.586 1.00 87.38 90 GLU A CA 1
ATOM 717 C C . GLU A 1 90 ? -8.729 7.234 23.410 1.00 87.38 90 GLU A C 1
ATOM 719 O O . GLU A 1 90 ? -8.933 6.021 23.391 1.00 87.38 90 GLU A O 1
ATOM 724 N N . GLN A 1 91 ? -9.024 8.015 22.366 1.00 82.50 91 GLN A N 1
ATOM 725 C CA . GLN A 1 91 ? -9.647 7.528 21.128 1.00 82.50 91 GLN A CA 1
ATOM 726 C C . GLN A 1 91 ? -8.845 6.415 20.428 1.00 82.50 91 GLN A C 1
ATOM 728 O O . GLN A 1 91 ? -9.427 5.488 19.865 1.00 82.50 91 GLN A O 1
ATOM 733 N N . HIS A 1 92 ? -7.510 6.458 20.493 1.00 82.88 92 HIS A N 1
ATOM 734 C CA . HIS A 1 92 ? -6.651 5.422 19.912 1.00 82.88 92 HIS A CA 1
ATOM 735 C C . HIS A 1 92 ? -6.668 4.155 20.768 1.00 82.88 92 HIS A C 1
ATOM 737 O O . HIS A 1 92 ? -6.685 3.047 20.235 1.00 82.88 92 HIS A O 1
ATOM 743 N N . GLN A 1 93 ? -6.701 4.313 22.096 1.00 83.81 93 GLN A N 1
ATOM 744 C CA . GLN A 1 93 ? -6.789 3.189 23.023 1.00 83.81 93 GLN A CA 1
ATOM 745 C C . GLN A 1 93 ? -8.130 2.462 22.893 1.00 83.81 93 GLN A C 1
ATOM 747 O O . GLN A 1 93 ? -8.153 1.232 22.859 1.00 83.81 93 GLN A O 1
ATOM 752 N N . GLN A 1 94 ? -9.227 3.211 22.781 1.00 84.56 94 GLN A N 1
ATOM 753 C CA . GLN A 1 94 ? -10.564 2.658 22.591 1.00 84.56 94 GLN A CA 1
ATOM 754 C C . GLN A 1 94 ? -10.659 1.888 21.270 1.00 84.56 94 GLN A C 1
ATOM 756 O O . GLN A 1 94 ? -11.039 0.720 21.271 1.00 84.56 94 GLN A O 1
ATOM 761 N N . ALA A 1 95 ? -10.196 2.482 20.166 1.00 80.62 95 ALA A N 1
ATOM 762 C CA . ALA A 1 95 ? -10.152 1.809 18.868 1.00 80.62 95 ALA A CA 1
ATOM 763 C C . ALA A 1 95 ? -9.281 0.541 18.892 1.00 80.62 95 ALA A C 1
ATOM 765 O O . ALA A 1 95 ? -9.621 -0.478 18.294 1.00 80.62 95 ALA A O 1
ATOM 766 N N . PHE A 1 96 ? -8.159 0.573 19.615 1.00 82.38 96 PHE A N 1
ATOM 767 C CA . PHE A 1 96 ? -7.286 -0.590 19.762 1.00 82.38 96 PHE A CA 1
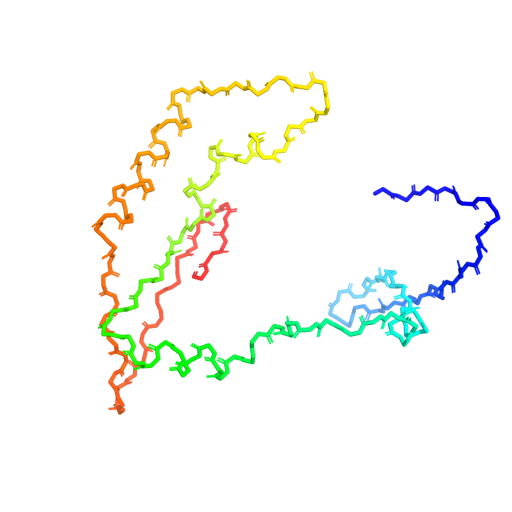ATOM 768 C C . PHE A 1 96 ? -7.968 -1.717 20.541 1.00 82.38 96 PHE A C 1
ATOM 770 O O . PHE A 1 96 ? -7.824 -2.888 20.185 1.00 82.38 96 PHE A O 1
ATOM 777 N N . GLN A 1 97 ? -8.721 -1.370 21.586 1.00 80.94 97 GLN A N 1
ATOM 778 C CA . GLN A 1 97 ? -9.465 -2.341 22.377 1.00 80.94 97 GLN A CA 1
ATOM 779 C C . GLN A 1 97 ? -10.624 -2.946 21.580 1.00 8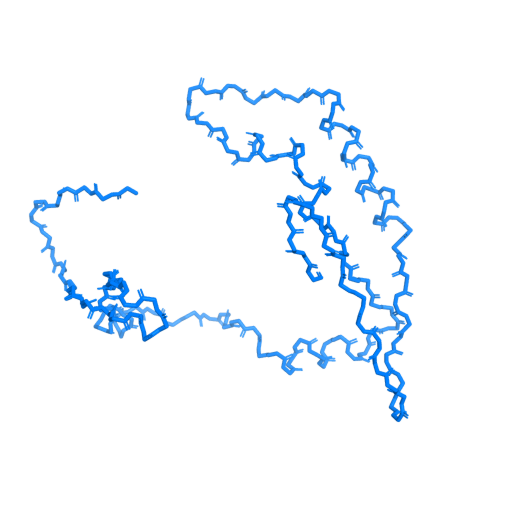0.94 97 GLN A C 1
ATOM 781 O O . GLN A 1 97 ? -10.780 -4.161 21.586 1.00 80.94 97 GLN A O 1
ATOM 786 N N . GLU A 1 98 ? -11.356 -2.148 20.804 1.00 80.94 98 GLU A N 1
ATOM 787 C CA . GLU A 1 98 ? -12.407 -2.651 19.911 1.00 80.94 98 GLU A CA 1
ATOM 788 C C . GLU A 1 98 ? -11.858 -3.635 18.869 1.00 80.94 98 GLU A C 1
ATOM 790 O O . GLU A 1 98 ? -12.469 -4.669 18.599 1.00 80.94 98 GLU A O 1
ATOM 795 N N . ILE A 1 99 ? -10.674 -3.359 18.309 1.00 77.25 99 ILE A N 1
ATOM 796 C CA . ILE A 1 99 ? -9.995 -4.287 17.395 1.00 77.25 99 ILE A CA 1
ATOM 797 C C . ILE A 1 99 ? -9.594 -5.570 18.127 1.00 77.25 99 ILE A C 1
ATOM 799 O O . ILE A 1 99 ? -9.797 -6.659 17.592 1.00 77.25 99 ILE A O 1
ATOM 803 N N . LYS A 1 100 ? -9.048 -5.468 19.345 1.00 78.56 100 LYS A N 1
ATOM 804 C CA . LYS A 1 100 ? -8.714 -6.640 20.167 1.00 78.56 100 LYS A CA 1
ATOM 805 C C . LYS A 1 100 ? -9.939 -7.493 20.468 1.00 78.56 100 LYS A C 1
ATOM 807 O O . LYS A 1 100 ? -9.868 -8.711 20.320 1.00 78.56 100 LYS A O 1
ATOM 812 N N . ASP A 1 101 ? -11.048 -6.875 20.846 1.00 76.25 101 ASP A N 1
ATOM 813 C CA . ASP A 1 101 ? -12.286 -7.573 21.185 1.00 76.25 101 ASP A CA 1
ATOM 814 C C . ASP A 1 101 ? -12.896 -8.229 19.937 1.00 76.25 101 ASP A C 1
ATOM 816 O O . ASP A 1 101 ? -13.316 -9.387 19.980 1.00 76.25 101 ASP A O 1
ATOM 820 N N . TYR A 1 102 ? -12.843 -7.544 18.790 1.00 71.00 102 TYR A N 1
ATOM 821 C CA . TYR A 1 102 ? -13.254 -8.087 17.494 1.00 71.00 102 TYR A CA 1
ATOM 822 C C . TYR A 1 102 ? -12.395 -9.282 17.055 1.00 71.00 102 TYR A C 1
ATOM 824 O O . TYR A 1 102 ? -12.930 -10.287 16.595 1.00 71.00 102 TYR A O 1
ATOM 832 N N . LEU A 1 103 ? -11.070 -9.205 17.218 1.00 65.00 103 LEU A N 1
ATOM 833 C CA . LEU A 1 103 ? -10.152 -10.311 16.920 1.00 65.00 103 LEU A CA 1
ATOM 834 C C . LEU A 1 103 ? -10.261 -11.464 17.925 1.00 65.00 103 LEU A C 1
ATOM 836 O O . LEU A 1 103 ? -9.909 -12.592 17.588 1.00 65.00 103 LEU A O 1
ATOM 840 N N . SER A 1 104 ? -10.744 -11.191 19.138 1.00 73.81 104 SER A N 1
ATOM 841 C CA . SER A 1 104 ? -10.985 -12.210 20.165 1.00 73.81 104 SER A CA 1
ATOM 842 C C . SER A 1 104 ? -12.272 -12.995 19.902 1.00 73.81 104 SER A C 1
ATOM 844 O O . SER A 1 104 ? -12.340 -14.172 20.243 1.00 73.81 104 SER A O 1
ATOM 846 N N . ASN A 1 105 ? -13.268 -12.375 19.257 1.00 63.62 105 ASN A N 1
ATOM 847 C CA . ASN A 1 105 ? -14.527 -13.007 18.849 1.00 63.62 105 ASN A CA 1
ATOM 848 C C . ASN A 1 105 ? -14.825 -12.747 17.363 1.00 63.62 105 ASN A C 1
ATOM 850 O O . ASN A 1 105 ? -15.820 -12.089 17.034 1.00 63.62 105 ASN A O 1
ATOM 854 N N . PRO A 1 106 ? -13.973 -13.233 16.445 1.00 60.25 106 PRO A N 1
ATOM 855 C CA . PRO A 1 106 ? -14.181 -12.986 15.034 1.00 60.25 106 PRO A CA 1
ATOM 856 C C . PRO A 1 106 ? -15.482 -13.670 14.594 1.00 60.25 106 PRO A C 1
ATOM 858 O O . PRO A 1 106 ? -15.738 -14.812 14.995 1.00 60.25 106 PRO A O 1
ATOM 861 N N . PRO A 1 107 ? -16.311 -13.027 13.752 1.00 58.25 107 PRO A N 1
ATOM 862 C CA . PRO A 1 107 ? -17.424 -13.718 13.126 1.00 58.25 107 PRO A CA 1
ATOM 863 C C . PRO A 1 107 ? -16.844 -14.859 12.290 1.00 58.25 107 PRO A C 1
ATOM 865 O O . PRO A 1 107 ? -16.182 -14.644 11.274 1.00 58.25 107 PRO A O 1
ATOM 868 N N . VAL A 1 108 ? -17.049 -16.086 12.763 1.00 54.28 108 VAL A N 1
ATOM 869 C CA . VAL A 1 108 ? -16.594 -17.290 12.076 1.00 54.28 108 VAL A CA 1
ATOM 870 C C . VAL A 1 108 ? -17.397 -17.405 10.788 1.00 54.28 108 VAL A C 1
ATOM 872 O O . VAL A 1 108 ? -18.580 -17.753 10.810 1.00 54.28 108 VAL A O 1
ATOM 875 N N . LEU A 1 109 ? -16.765 -17.117 9.649 1.00 56.16 109 LEU A N 1
ATOM 876 C CA . LEU A 1 109 ? -17.345 -17.446 8.359 1.00 56.16 109 LEU A CA 1
ATOM 877 C C . LEU A 1 109 ? -17.159 -18.948 8.190 1.00 56.16 109 LEU A C 1
ATOM 879 O O . LEU A 1 109 ? -16.054 -19.455 7.993 1.00 56.16 109 LEU A O 1
ATOM 883 N N . SER A 1 110 ? -18.260 -19.678 8.344 1.00 54.16 110 SER A N 1
ATOM 884 C CA . SER A 1 110 ? -18.283 -21.107 8.062 1.00 54.16 110 SER A CA 1
ATOM 885 C C . SER A 1 110 ? -17.771 -21.354 6.636 1.00 54.16 110 SER A C 1
ATOM 887 O O . SER A 1 110 ? -18.170 -20.612 5.731 1.00 54.16 110 SER A O 1
ATOM 889 N N . PRO A 1 111 ? -16.950 -22.392 6.409 1.00 55.88 111 PRO A N 1
ATOM 890 C CA . PRO A 1 111 ? -16.339 -22.629 5.111 1.00 55.88 111 PRO A CA 1
ATOM 891 C C . PRO A 1 111 ? -17.391 -22.796 4.002 1.00 55.88 111 PRO A C 1
ATOM 893 O O . PRO A 1 111 ? -18.483 -23.336 4.244 1.00 55.88 111 PRO A O 1
ATOM 896 N N . PRO A 1 112 ? -17.080 -22.359 2.769 1.00 58.59 112 PRO A N 1
ATOM 897 C CA . PRO A 1 112 ? -17.982 -22.517 1.641 1.00 58.59 112 PRO A CA 1
ATOM 898 C C . PRO A 1 112 ? -18.224 -24.001 1.348 1.00 58.59 112 PRO A C 1
ATOM 900 O O . PRO A 1 112 ? -17.299 -24.785 1.145 1.00 58.59 112 PRO A O 1
ATOM 903 N N . LYS A 1 113 ? -19.498 -24.404 1.309 1.00 62.03 113 LYS A N 1
ATOM 904 C CA . LYS A 1 113 ? -19.895 -25.776 0.965 1.00 62.03 113 LYS A CA 1
ATOM 905 C C . LYS A 1 113 ? -20.067 -25.893 -0.547 1.00 62.03 113 LYS A C 1
ATOM 907 O O . LYS A 1 113 ? -20.863 -25.154 -1.127 1.00 62.03 113 LYS A O 1
ATOM 912 N N . ARG A 1 114 ? -19.372 -26.849 -1.178 1.00 61.00 114 ARG A N 1
ATOM 913 C CA . ARG A 1 114 ? -19.546 -27.161 -2.610 1.00 61.00 114 ARG A CA 1
ATOM 914 C C . ARG A 1 114 ? -21.031 -27.390 -2.928 1.00 61.00 114 ARG A C 1
ATOM 916 O O . ARG A 1 114 ? -21.724 -28.086 -2.191 1.00 61.00 114 ARG A O 1
ATOM 923 N N . GLY A 1 115 ? -21.515 -26.776 -4.009 1.00 72.50 115 GLY A N 1
ATOM 924 C CA . GLY A 1 115 ? -22.918 -26.856 -4.437 1.00 72.50 115 GLY A CA 1
ATOM 925 C C . GLY A 1 115 ? -23.879 -25.886 -3.738 1.00 72.50 115 GLY A C 1
ATOM 926 O O . GLY A 1 115 ? -25.071 -25.912 -4.033 1.00 72.50 115 GLY A O 1
ATOM 927 N N . ARG A 1 116 ? -23.400 -25.015 -2.837 1.00 67.00 116 ARG A N 1
ATOM 928 C CA . ARG A 1 116 ? -24.200 -23.921 -2.263 1.00 67.00 116 ARG A CA 1
ATOM 929 C C . ARG A 1 116 ? -23.706 -22.562 -2.771 1.00 67.00 116 ARG A C 1
ATOM 931 O O . ARG A 1 116 ? -22.496 -22.378 -2.885 1.00 67.00 116 ARG A O 1
ATOM 938 N N . PRO A 1 117 ? -24.607 -21.604 -3.053 1.00 54.78 117 PRO A N 1
ATOM 939 C CA . PRO A 1 117 ? -24.205 -20.260 -3.445 1.00 54.78 117 PRO A CA 1
ATOM 940 C C . PRO A 1 117 ? -23.435 -19.578 -2.308 1.00 54.78 117 PRO A C 1
ATOM 942 O O . PRO A 1 117 ? -23.908 -19.520 -1.170 1.00 54.78 117 PRO A O 1
ATOM 945 N N . LEU A 1 118 ? -22.247 -19.065 -2.631 1.00 56.31 118 LEU A N 1
ATOM 946 C CA . LEU A 1 118 ? -21.438 -18.239 -1.741 1.00 56.31 118 LEU A CA 1
ATOM 947 C C . LEU A 1 118 ? -22.125 -16.878 -1.567 1.00 56.31 118 LEU A C 1
ATOM 949 O O . LEU A 1 118 ? -22.398 -16.194 -2.552 1.00 56.31 118 LEU A O 1
ATOM 953 N N . LYS A 1 119 ? -22.408 -16.482 -0.323 1.00 52.84 119 LYS A N 1
ATOM 954 C CA . LYS A 1 119 ? -22.923 -15.144 -0.004 1.00 52.84 119 LYS A CA 1
ATOM 955 C C . LYS A 1 119 ? -21.771 -14.297 0.519 1.00 52.84 119 LYS A C 1
ATOM 957 O O . LYS A 1 119 ? -21.314 -14.516 1.636 1.00 52.84 119 LYS A O 1
ATOM 962 N N . LEU A 1 120 ? -21.298 -13.370 -0.307 1.00 49.31 120 LEU A N 1
ATOM 963 C CA . LEU A 1 120 ? -20.320 -12.364 0.088 1.00 49.31 120 LEU A CA 1
ATOM 964 C C . LEU A 1 120 ? -21.070 -11.174 0.695 1.00 49.31 120 LEU A C 1
ATOM 966 O O . LEU A 1 120 ? -21.917 -10.579 0.029 1.00 49.31 120 LEU A O 1
ATOM 970 N N . TYR A 1 121 ? -20.778 -10.853 1.952 1.00 47.06 121 TYR A N 1
ATOM 971 C CA . TYR A 1 121 ? -21.257 -9.636 2.599 1.00 47.06 121 TYR A CA 1
ATOM 972 C C . TYR A 1 121 ? -20.179 -8.575 2.410 1.00 47.06 121 TYR A C 1
ATOM 974 O O . TYR A 1 121 ? -19.046 -8.783 2.825 1.00 47.06 121 TYR A O 1
ATOM 982 N N . VAL A 1 122 ? -20.523 -7.489 1.723 1.00 46.62 122 VAL A N 1
ATOM 983 C CA . VAL A 1 122 ? -19.642 -6.335 1.526 1.00 46.62 122 VAL A CA 1
ATOM 984 C C . VAL A 1 122 ? -20.279 -5.184 2.288 1.00 46.62 122 VAL A C 1
ATOM 986 O O . VAL A 1 122 ? -21.401 -4.795 1.949 1.00 46.62 122 VAL A O 1
ATOM 989 N N . SER A 1 123 ? -19.613 -4.658 3.317 1.00 42.22 123 SER A N 1
ATOM 990 C CA . SER A 1 123 ? -20.069 -3.435 3.974 1.00 42.22 123 SER A CA 1
ATOM 991 C C . SER A 1 123 ? -19.432 -2.209 3.318 1.00 42.22 123 SER A C 1
ATOM 993 O O . SER A 1 123 ? -18.245 -2.166 2.994 1.00 42.22 123 SER A O 1
ATOM 995 N N . ALA A 1 124 ? -20.254 -1.191 3.083 1.00 40.41 124 ALA A N 1
ATOM 996 C CA . ALA A 1 124 ? -19.807 0.109 2.611 1.00 40.41 124 ALA A CA 1
ATOM 997 C C . ALA A 1 124 ? -20.197 1.153 3.655 1.00 40.41 124 ALA A C 1
ATOM 999 O O . ALA A 1 124 ? -21.352 1.207 4.076 1.00 40.41 124 ALA A O 1
ATOM 1000 N N . SER A 1 125 ? -19.237 1.981 4.065 1.00 46.72 125 SER A N 1
ATOM 1001 C CA . SER A 1 125 ? -19.498 3.196 4.836 1.00 46.72 125 SER A CA 1
ATOM 1002 C C . SER A 1 125 ? -19.249 4.420 3.958 1.00 46.72 125 SER A C 1
ATOM 1004 O O . SER A 1 125 ? -18.538 4.342 2.954 1.00 46.72 125 SER A O 1
ATOM 1006 N N . GLU A 1 126 ? -19.793 5.576 4.343 1.00 49.22 126 GLU A N 1
ATOM 1007 C CA . GLU A 1 126 ? -19.605 6.840 3.608 1.00 49.22 126 GLU A CA 1
ATOM 1008 C C . GLU A 1 126 ? -18.128 7.247 3.454 1.00 49.22 126 GLU A C 1
ATOM 1010 O O . GLU A 1 126 ? -17.783 8.033 2.575 1.00 49.22 126 GLU A O 1
ATOM 1015 N N . VAL A 1 127 ? -17.244 6.689 4.286 1.00 46.38 127 VAL A N 1
ATOM 1016 C CA . VAL A 1 127 ? -15.818 7.033 4.337 1.00 46.38 127 VAL A CA 1
ATOM 1017 C C . VAL A 1 127 ? -14.943 5.986 3.638 1.00 46.38 127 VAL A C 1
ATOM 1019 O O . VAL A 1 127 ? -13.773 6.249 3.355 1.00 46.38 127 VAL A O 1
ATOM 1022 N N . SER A 1 128 ? -15.475 4.792 3.350 1.00 43.44 128 SER A N 1
ATOM 1023 C CA . SER A 1 128 ? -14.694 3.704 2.757 1.00 43.44 128 SER A CA 1
ATOM 1024 C C . SER A 1 128 ? -15.542 2.531 2.269 1.00 43.44 128 SER A C 1
ATOM 1026 O O . SER A 1 128 ? -16.479 2.102 2.941 1.00 43.44 128 SER A O 1
ATOM 1028 N N . ILE A 1 129 ? -15.109 1.929 1.161 1.00 39.19 129 ILE A N 1
ATOM 1029 C CA . ILE A 1 129 ? -15.538 0.596 0.728 1.00 39.19 129 ILE A CA 1
ATOM 1030 C C . ILE A 1 129 ? -14.436 -0.385 1.137 1.00 39.19 129 ILE A C 1
ATOM 1032 O O . ILE A 1 129 ? -13.279 -0.190 0.758 1.00 39.19 129 ILE A O 1
ATOM 1036 N N . GLY A 1 130 ? -14.785 -1.407 1.917 1.00 45.00 130 GLY A N 1
ATOM 1037 C CA . GLY A 1 130 ? -13.892 -2.504 2.291 1.00 45.00 130 GLY A CA 1
ATOM 1038 C C . GLY A 1 130 ? -14.533 -3.846 1.952 1.00 45.00 130 GLY A C 1
ATOM 1039 O O . GLY A 1 130 ? -15.747 -3.987 2.058 1.00 45.00 130 GLY A O 1
ATOM 1040 N N . SER A 1 131 ? -13.717 -4.793 1.488 1.00 40.66 131 SER A N 1
ATOM 1041 C CA . SER A 1 131 ? -14.095 -6.198 1.287 1.00 40.66 131 SER A CA 1
ATOM 1042 C C . SER A 1 131 ? -13.916 -7.000 2.561 1.00 40.66 131 SER A C 1
ATOM 1044 O O . SER A 1 131 ? -12.848 -6.795 3.187 1.00 40.66 131 SER A O 1
#

Sequence (131 aa):
FIRPAIYADWLANIVPVLKRKTGAVRICVDYRNLNEASPKDEYPMPMADMLIDGAAHNQMLSFMDGNAGKIQPFSSLLRLKQEQTFKWEEQHQQAFQEIKDYLSNPPVLSPPKRGRPLKLYVSASEVSIGS

pLDDT: mean 71.95, std 14.97, range [39.19, 94.44]

Foldseek 3Di:
DDDDDDDDPDDWDWDWDQDPVPRDTDTDTHCPVVVVVDDDDPDPDDDVVNVVVVVQPDQFDFDPAPVVVLCVVCPCVVPDDPPDDRDDDPVNVVSVVVVVVCVVPGPTPGHDDPPDDDDDDWDDDPRDTDD

Radius of gyration: 22.1 Å; chains: 1; bounding box: 47×45×47 Å

InterPro domains:
  IPR041577 Reverse transcriptase/retrotransposon-derived protein, RNase H-like domain [PF17919] (88-130)
  IPR043502 DNA/RNA polymerase superfamily [SSF56672] (1-130)
  IPR053134 RNA-directed DNA polymerase homolog [PTHR24559] (1-69)

Organism: Prunus dulcis (NCBI:txid3755)

Secondary structure (DSSP, 8-state):
-----SS-S---EEEEEE-TTT-PEEEEEE-HHHHHHSPPPSSPPPPHHHHHHHHHT-S-B---TTHHHHTHHHHHHHT--TTSPP---HHHHHHHHHHHHHHHS---BPPPPTTS-------EETTEE--